Protein AF-A0A662PNX5-F1 (afdb_monomer_lite)

Sequence (130 aa):
MSNETVAYKIFKKLGATHVLIFVTHVSYGQEARLLGYGDEGKWIWMLRIAEQEGHEINEEEYLTERGAPTNKFWSETTLGQLIPYKPTQIATGRTVYAYQLAQLKHFKLVYESDRPYSSFAYVYIYEIVD

Foldseek 3Di:
DAAPVVVLVVCVVVVHFKDKWKFFWDDDPQWTDGPLPTCLVCVLVVQVVCVVVPDPDDSCQQAPPVRHGDVCQLPGDPNNLQPQWCFDQDPVRDTITGGHHRPHPQWAWDDKDDPPDPHRMIMTMTGGHD

Radius of gyration: 14.93 Å; chains: 1; bounding box: 42×34×34 Å

Secondary structure (DSSP, 8-state):
---HHHHHHHHHHTT--EEEEEEEEEEETTEEEE-SSSHHHHHHHHHHHHHHTT----GGGTB-TTSPBPHHHHHHSHHHHHSSEEEEE-TTS-EEEEE-----SSEEEEEE--SS---SEEEEEEEE--

Structure (mmCIF, N/CA/C/O backbone):
data_AF-A0A662PNX5-F1
#
_entry.id   AF-A0A662PNX5-F1
#
loop_
_atom_site.group_PDB
_atom_site.id
_atom_site.type_symbol
_atom_site.label_atom_id
_atom_site.label_alt_id
_atom_site.label_comp_id
_atom_site.label_asym_id
_atom_site.label_entity_id
_atom_site.label_seq_id
_atom_site.pdbx_PDB_ins_code
_atom_site.Cartn_x
_atom_site.Cartn_y
_atom_site.Cartn_z
_atom_site.occupancy
_atom_site.B_iso_or_equiv
_atom_site.auth_seq_id
_atom_site.auth_comp_id
_atom_site.auth_asym_id
_atom_site.auth_atom_id
_atom_site.pdbx_PDB_model_num
ATOM 1 N N . MET A 1 1 ? -3.823 7.828 6.242 1.00 89.94 1 MET A N 1
ATOM 2 C CA . MET A 1 1 ? -2.378 7.510 6.335 1.00 89.94 1 MET A CA 1
ATOM 3 C C . MET A 1 1 ? -1.968 7.054 7.743 1.00 89.94 1 MET A C 1
ATOM 5 O O . MET A 1 1 ? -0.865 7.327 8.182 1.00 89.94 1 MET A O 1
ATOM 9 N N . SER A 1 2 ? -2.825 6.330 8.470 1.00 94.31 2 SER A N 1
ATOM 10 C CA . SER A 1 2 ? -2.544 5.892 9.845 1.00 94.31 2 SER A CA 1
ATOM 11 C C . SER A 1 2 ? -1.932 4.489 9.904 1.00 94.31 2 SER A C 1
ATOM 13 O O . SER A 1 2 ? -1.999 3.734 8.926 1.00 94.31 2 SER A O 1
ATOM 15 N N . ASN A 1 3 ? -1.417 4.109 11.075 1.00 97.00 3 ASN A N 1
ATOM 16 C CA . ASN A 1 3 ? -1.004 2.734 11.362 1.00 97.00 3 ASN A CA 1
ATOM 17 C C . ASN A 1 3 ? -2.180 1.747 11.415 1.00 97.00 3 ASN A C 1
ATOM 19 O O . ASN A 1 3 ? -3.351 2.148 11.410 1.00 97.00 3 ASN A O 1
ATOM 23 N N . GLU A 1 4 ? -1.832 0.459 11.466 1.00 97.88 4 GLU A N 1
ATOM 24 C CA . GLU A 1 4 ? -2.767 -0.666 11.424 1.00 97.88 4 GLU A CA 1
ATOM 25 C C . GLU A 1 4 ? -3.857 -0.563 12.495 1.00 97.88 4 GLU A C 1
ATOM 27 O O . GLU A 1 4 ? -5.042 -0.625 12.180 1.00 97.88 4 GLU A O 1
ATOM 32 N N . THR A 1 5 ? -3.470 -0.345 13.755 1.00 97.94 5 THR A N 1
ATOM 33 C CA . THR A 1 5 ? -4.394 -0.295 14.896 1.00 97.94 5 THR A CA 1
ATOM 34 C C . THR A 1 5 ? -5.468 0.775 14.720 1.00 97.94 5 THR A C 1
ATOM 36 O O . THR A 1 5 ? -6.634 0.557 15.055 1.00 97.94 5 THR A O 1
ATOM 39 N N . VAL A 1 6 ? -5.088 1.951 14.216 1.00 97.31 6 VAL A N 1
ATOM 40 C CA . VAL A 1 6 ? -6.029 3.051 13.977 1.00 97.31 6 VAL A CA 1
ATOM 41 C C . VAL A 1 6 ? -6.918 2.744 12.773 1.00 97.31 6 VAL A C 1
ATOM 43 O O . VAL A 1 6 ? -8.135 2.898 12.871 1.00 97.31 6 VAL A O 1
ATOM 46 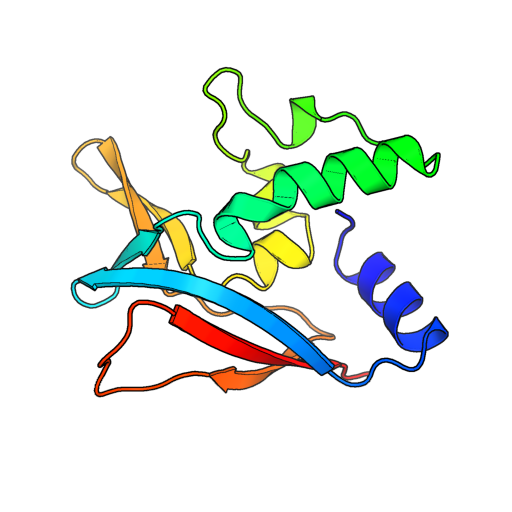N N . ALA A 1 7 ? -6.339 2.263 11.667 1.00 97.62 7 ALA A N 1
ATOM 47 C CA . ALA A 1 7 ? -7.098 1.930 10.462 1.00 97.62 7 ALA A CA 1
ATOM 48 C C . ALA A 1 7 ? -8.129 0.824 10.725 1.00 97.62 7 ALA A C 1
ATOM 50 O O . ALA A 1 7 ? -9.295 0.979 10.370 1.00 97.62 7 ALA A O 1
ATOM 51 N N . TYR A 1 8 ? -7.731 -0.236 11.431 1.00 98.31 8 TYR A N 1
ATOM 52 C CA . TYR A 1 8 ? -8.605 -1.327 11.852 1.00 98.31 8 TYR A CA 1
ATOM 53 C C . TYR A 1 8 ? -9.830 -0.815 12.626 1.00 98.31 8 TYR A C 1
ATOM 55 O O . TYR A 1 8 ? -10.967 -1.110 12.258 1.00 98.31 8 TYR A O 1
ATOM 63 N N . LYS A 1 9 ? -9.625 0.029 13.648 1.00 98.25 9 LYS A N 1
ATOM 64 C CA . LYS A 1 9 ? -10.729 0.608 14.437 1.00 98.25 9 LYS A CA 1
ATOM 65 C C . LYS A 1 9 ? -11.684 1.441 13.583 1.00 98.25 9 LYS A C 1
ATOM 67 O O . LYS A 1 9 ? -12.898 1.346 13.761 1.00 98.25 9 LYS A O 1
ATOM 72 N N . ILE A 1 10 ? -11.148 2.251 12.669 1.00 97.25 10 ILE A N 1
ATOM 73 C CA . ILE A 1 10 ? -11.954 3.071 11.755 1.00 97.25 10 ILE A CA 1
ATOM 74 C C . ILE A 1 10 ? -12.779 2.169 10.833 1.00 97.25 10 ILE A C 1
ATOM 76 O O . ILE A 1 10 ? -13.992 2.339 10.741 1.00 97.25 10 ILE A O 1
ATOM 80 N N . PHE A 1 11 ? -12.157 1.173 10.205 1.00 97.81 11 PHE A N 1
ATOM 81 C CA . PHE A 1 11 ? -12.843 0.267 9.288 1.00 97.81 11 PHE A CA 1
ATOM 82 C C . PHE A 1 11 ? -13.925 -0.568 9.975 1.00 97.81 11 PHE A C 1
ATOM 84 O O . PHE A 1 11 ? -15.034 -0.659 9.450 1.00 97.81 11 PHE A O 1
ATOM 91 N N . LYS A 1 12 ? -13.670 -1.084 11.185 1.00 97.56 12 LYS A N 1
ATOM 92 C CA . LYS A 1 12 ? -14.692 -1.781 11.983 1.00 97.56 12 LYS A CA 1
ATOM 93 C C . LYS A 1 12 ? -15.863 -0.866 12.330 1.00 97.56 12 LYS A C 1
ATOM 95 O O . LYS A 1 12 ? -17.010 -1.282 12.203 1.00 97.56 12 LYS A O 1
ATOM 100 N N . LYS A 1 13 ? -15.596 0.388 12.715 1.00 98.06 13 LYS A N 1
ATOM 101 C CA . LYS A 1 13 ? -16.649 1.380 12.997 1.00 98.06 13 LYS A CA 1
ATOM 102 C C . LYS A 1 13 ? -17.517 1.668 11.766 1.00 98.06 13 LYS A C 1
ATOM 104 O O . LYS A 1 13 ? -18.709 1.908 11.916 1.00 98.06 13 LYS A O 1
ATOM 109 N N . LEU A 1 14 ? -16.927 1.636 10.572 1.00 98.00 14 LEU A N 1
ATOM 110 C CA . LEU A 1 14 ? -17.624 1.833 9.297 1.00 98.00 14 LEU A CA 1
ATOM 111 C C . LEU A 1 14 ? -18.309 0.560 8.765 1.00 98.00 14 LEU A C 1
ATOM 113 O O . LEU A 1 14 ? -18.980 0.626 7.739 1.00 98.00 14 LEU A O 1
ATOM 117 N N . GLY A 1 15 ? -18.152 -0.590 9.430 1.00 98.12 15 GLY A N 1
ATOM 118 C CA . GLY A 1 15 ? -18.711 -1.865 8.974 1.00 98.12 15 GLY A CA 1
ATOM 119 C C . GLY A 1 15 ? -18.021 -2.445 7.734 1.00 98.12 15 GLY A C 1
ATOM 120 O O . GLY A 1 15 ? -18.610 -3.271 7.039 1.00 98.12 15 GLY A O 1
ATOM 121 N N . ALA A 1 16 ? -16.789 -2.022 7.435 1.00 98.25 16 ALA A N 1
ATOM 122 C CA . ALA A 1 16 ? -16.021 -2.584 6.330 1.00 98.25 16 ALA A CA 1
ATOM 123 C C . ALA A 1 16 ? -15.590 -4.025 6.647 1.00 98.25 16 ALA A C 1
ATOM 125 O O . ALA A 1 16 ? -15.187 -4.331 7.770 1.00 98.25 16 ALA A O 1
ATOM 126 N N . THR A 1 17 ? -15.658 -4.901 5.644 1.00 98.44 17 THR A N 1
ATOM 127 C CA . THR A 1 17 ? -15.253 -6.315 5.756 1.00 98.44 17 THR A CA 1
ATOM 128 C C . THR A 1 17 ? -13.983 -6.621 4.975 1.00 98.44 17 THR A C 1
ATOM 130 O O . THR A 1 17 ? -13.231 -7.513 5.351 1.00 98.44 17 THR A O 1
ATOM 133 N N . HIS A 1 18 ? -13.734 -5.874 3.899 1.00 98.69 18 HIS A N 1
ATOM 134 C CA . HIS A 1 18 ? -12.593 -6.066 3.019 1.00 98.69 18 HIS A CA 1
ATOM 135 C C . HIS A 1 18 ? -11.980 -4.724 2.620 1.00 98.69 18 HIS A C 1
ATOM 137 O O . HIS A 1 18 ? -12.674 -3.709 2.531 1.00 98.69 18 HIS A O 1
ATOM 143 N N . VAL A 1 19 ? -10.684 -4.749 2.327 1.00 98.38 19 VAL A N 1
ATOM 144 C CA . VAL A 1 19 ? -9.928 -3.654 1.718 1.00 98.38 19 VAL A CA 1
ATOM 145 C C . VAL A 1 19 ? -9.365 -4.147 0.394 1.00 98.38 19 VAL A C 1
ATOM 147 O O . VAL A 1 19 ? -8.704 -5.181 0.348 1.00 98.38 19 VAL A O 1
ATOM 150 N N . LEU A 1 20 ? -9.612 -3.402 -0.678 1.00 98.38 20 LEU A N 1
ATOM 151 C CA . LEU A 1 20 ? -9.026 -3.651 -1.990 1.00 98.38 20 LEU A CA 1
ATOM 152 C C . LEU A 1 20 ? -7.870 -2.675 -2.204 1.00 98.38 20 LEU A C 1
ATOM 154 O O . LEU A 1 20 ? -8.046 -1.472 -2.036 1.00 98.38 20 LEU A O 1
ATOM 158 N N . ILE A 1 21 ? -6.714 -3.207 -2.588 1.00 98.12 21 ILE A N 1
ATOM 159 C CA . ILE A 1 21 ? -5.545 -2.447 -3.021 1.00 98.12 21 ILE A CA 1
ATOM 160 C C . ILE A 1 21 ? -5.365 -2.660 -4.513 1.00 98.12 21 ILE A C 1
ATOM 162 O O . ILE A 1 21 ? -5.192 -3.788 -4.980 1.00 98.12 21 ILE A O 1
ATOM 166 N N . PHE A 1 22 ? -5.408 -1.567 -5.258 1.00 97.44 22 PHE A N 1
ATOM 167 C CA . PHE A 1 22 ? -5.210 -1.555 -6.692 1.00 97.44 22 PHE A CA 1
ATOM 168 C C . PHE A 1 22 ? -3.782 -1.119 -7.003 1.00 97.44 22 PHE A C 1
ATOM 170 O O . PHE A 1 22 ? -3.401 -0.001 -6.674 1.00 97.44 22 PHE A O 1
ATOM 177 N N . VAL A 1 23 ? -2.991 -1.972 -7.653 1.00 95.75 23 VAL A N 1
ATOM 178 C CA . VAL A 1 23 ? -1.591 -1.672 -7.979 1.00 95.75 23 VAL A CA 1
ATOM 179 C C . VAL A 1 23 ? -1.348 -1.800 -9.467 1.00 95.75 23 VAL A C 1
ATOM 181 O O . VAL A 1 23 ? -1.820 -2.748 -10.099 1.00 95.75 23 VAL A O 1
ATOM 184 N N . THR A 1 24 ? -0.562 -0.878 -10.025 1.00 95.19 24 THR A N 1
ATOM 185 C CA . THR A 1 24 ? -0.080 -1.013 -11.401 1.00 95.19 24 THR A CA 1
ATOM 186 C C . THR A 1 24 ? 1.414 -1.271 -11.488 1.00 95.19 24 THR A C 1
ATOM 188 O O . THR A 1 24 ? 2.221 -0.524 -10.931 1.00 95.19 24 THR A O 1
ATOM 191 N N . HIS A 1 25 ? 1.808 -2.338 -12.189 1.00 92.44 25 HIS A N 1
ATOM 192 C CA . HIS A 1 25 ? 3.215 -2.714 -12.299 1.00 92.44 25 HIS A CA 1
ATOM 193 C C . HIS A 1 25 ? 3.559 -3.537 -13.545 1.00 92.44 25 HIS A C 1
ATOM 195 O O . HIS A 1 25 ? 2.712 -4.171 -14.170 1.00 92.44 25 HIS A O 1
ATOM 201 N N . VAL A 1 26 ? 4.855 -3.575 -13.861 1.00 90.44 26 VAL A N 1
ATOM 202 C CA . VAL A 1 26 ? 5.467 -4.585 -14.739 1.00 90.44 26 VAL A CA 1
ATOM 203 C C . VAL A 1 26 ? 6.367 -5.469 -13.884 1.00 90.44 26 VAL A C 1
ATOM 205 O O . VAL A 1 26 ? 7.259 -4.949 -13.211 1.00 90.44 26 VAL A O 1
ATOM 208 N N . SER A 1 27 ? 6.128 -6.782 -13.896 1.00 83.56 27 SER A N 1
ATOM 209 C CA . SER A 1 27 ? 6.898 -7.755 -13.109 1.00 83.56 27 SER A CA 1
ATOM 210 C C . SER A 1 27 ? 8.103 -8.304 -13.873 1.00 83.56 27 SER A C 1
ATOM 212 O O . SER A 1 27 ? 8.002 -8.661 -15.045 1.00 83.56 27 SER A O 1
ATOM 214 N N . TYR A 1 28 ? 9.214 -8.460 -13.161 1.00 82.50 28 TYR A N 1
ATOM 215 C CA . TYR A 1 28 ? 10.457 -9.088 -13.596 1.00 82.50 28 TYR A CA 1
ATOM 216 C C . TYR A 1 28 ? 10.853 -10.133 -12.540 1.00 82.50 28 TYR A C 1
ATOM 218 O O . TYR A 1 28 ? 11.582 -9.851 -11.593 1.00 82.50 28 TYR A O 1
ATOM 226 N N . GLY A 1 29 ? 10.315 -11.352 -12.649 1.00 79.50 29 GLY A N 1
ATOM 227 C CA . GLY A 1 29 ? 10.526 -12.381 -11.623 1.00 79.50 29 GLY A CA 1
ATOM 228 C C . GLY A 1 29 ? 9.828 -12.026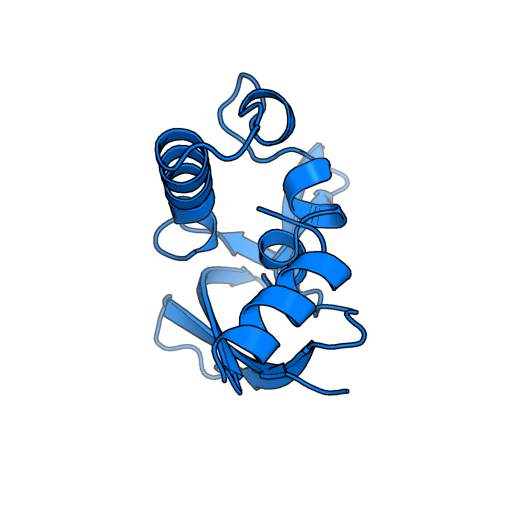 -10.304 1.00 79.50 29 GLY A C 1
ATOM 229 O O . GLY A 1 29 ? 8.598 -11.972 -10.279 1.00 79.50 29 GLY A O 1
ATOM 230 N N . GLN A 1 30 ? 10.605 -11.827 -9.233 1.00 78.56 30 GLN A N 1
ATOM 231 C CA . GLN A 1 30 ? 10.123 -11.366 -7.915 1.00 78.56 30 GLN A CA 1
ATOM 232 C C . GLN A 1 30 ? 10.178 -9.839 -7.747 1.00 78.56 30 GLN A C 1
ATOM 234 O O . GLN A 1 30 ? 9.694 -9.308 -6.749 1.00 78.56 30 GLN A O 1
ATOM 239 N N . GLU A 1 31 ? 10.757 -9.126 -8.710 1.00 87.06 31 GLU A N 1
ATOM 240 C CA . GLU A 1 31 ? 10.820 -7.670 -8.714 1.00 87.06 31 GLU A CA 1
ATOM 241 C C . GLU A 1 31 ? 9.721 -7.085 -9.598 1.00 87.06 31 GLU A C 1
ATOM 243 O O . GLU A 1 31 ? 9.177 -7.740 -10.491 1.00 87.06 31 GLU A O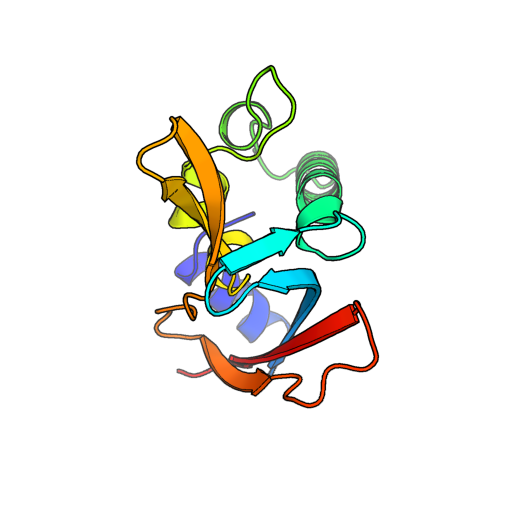 1
ATOM 248 N N . ALA A 1 32 ? 9.412 -5.816 -9.381 1.00 89.25 32 ALA A N 1
ATOM 249 C CA . ALA A 1 32 ? 8.486 -5.064 -10.193 1.00 89.25 32 ALA A CA 1
ATOM 250 C C . ALA A 1 32 ? 8.921 -3.606 -10.333 1.00 89.25 32 ALA A C 1
ATOM 252 O O . ALA A 1 32 ? 9.587 -3.015 -9.477 1.00 89.25 32 ALA A O 1
ATOM 253 N N . ARG A 1 33 ? 8.490 -3.007 -11.441 1.00 90.44 33 ARG A N 1
ATOM 254 C CA . ARG A 1 33 ? 8.448 -1.557 -11.607 1.00 90.44 33 ARG A CA 1
ATOM 255 C C . ARG A 1 33 ? 7.005 -1.107 -11.428 1.00 90.44 33 ARG A C 1
ATOM 257 O O . ARG A 1 33 ? 6.168 -1.449 -12.260 1.00 90.44 33 ARG A O 1
ATOM 264 N N . LEU A 1 34 ? 6.748 -0.323 -10.385 1.00 92.25 34 LEU A N 1
ATOM 265 C CA . LEU A 1 34 ? 5.471 0.359 -10.187 1.00 92.25 34 LEU A CA 1
ATOM 266 C C . LEU A 1 34 ? 5.269 1.434 -11.263 1.00 92.25 34 LEU A C 1
ATOM 268 O O . LEU A 1 34 ? 6.228 2.107 -11.654 1.00 92.25 34 LEU A O 1
ATOM 272 N N . LEU A 1 35 ? 4.040 1.569 -11.761 1.00 93.88 35 LEU A N 1
ATOM 273 C CA . LEU A 1 35 ? 3.703 2.494 -12.851 1.00 93.88 35 LEU A CA 1
ATOM 274 C C . LEU A 1 35 ? 3.007 3.770 -12.361 1.00 93.88 35 LEU A C 1
ATOM 276 O O . LEU A 1 35 ? 3.002 4.757 -13.090 1.00 93.88 35 LEU A O 1
ATOM 280 N N . GLY A 1 36 ? 2.484 3.780 -11.131 1.00 93.38 36 GLY A N 1
ATOM 281 C CA . GLY A 1 36 ? 1.938 4.979 -10.488 1.00 93.38 36 GLY A CA 1
ATOM 282 C C . GLY A 1 36 ? 0.490 5.300 -10.863 1.00 93.38 36 GLY A C 1
ATOM 283 O O . GLY A 1 36 ? 0.005 6.377 -10.527 1.00 93.38 36 GLY A O 1
ATOM 284 N N . TYR A 1 37 ? -0.215 4.391 -11.541 1.00 95.31 37 TYR A N 1
ATOM 285 C CA . TYR A 1 37 ? -1.627 4.567 -11.896 1.00 95.31 37 TYR A CA 1
ATOM 286 C C . TYR A 1 37 ? -2.592 3.944 -10.874 1.00 95.31 37 TYR A C 1
ATOM 288 O O . TYR A 1 37 ? -3.801 4.196 -10.938 1.00 95.31 37 TYR A O 1
ATOM 296 N N . GLY A 1 38 ? -2.090 3.141 -9.933 1.00 96.38 38 GLY A N 1
ATOM 297 C CA . GLY A 1 38 ? -2.868 2.579 -8.834 1.00 96.38 38 GLY A CA 1
ATOM 298 C C . GLY A 1 38 ? -2.747 3.371 -7.533 1.00 96.38 38 GLY A C 1
ATOM 299 O O . GLY A 1 38 ? -2.387 4.552 -7.520 1.00 96.38 38 GLY A O 1
ATOM 300 N N . ASP A 1 39 ? -3.079 2.725 -6.424 1.00 97.38 39 ASP A N 1
ATOM 301 C CA . ASP A 1 39 ? -2.976 3.286 -5.076 1.00 97.38 39 ASP A CA 1
ATOM 302 C C . ASP A 1 39 ? -1.524 3.633 -4.721 1.00 97.38 39 ASP A C 1
ATOM 304 O O . ASP A 1 39 ? -1.278 4.585 -3.978 1.00 97.38 39 ASP A O 1
ATOM 308 N N . GLU A 1 40 ? -0.551 2.961 -5.346 1.00 94.44 40 GLU A N 1
ATOM 309 C CA . GLU A 1 40 ? 0.874 3.264 -5.223 1.00 94.44 40 GLU A CA 1
ATOM 310 C C . GLU A 1 40 ? 1.275 4.645 -5.761 1.00 94.44 40 GLU A C 1
ATOM 312 O O . GLU A 1 40 ? 2.326 5.159 -5.382 1.00 94.44 40 GLU A O 1
ATOM 317 N N . GLY A 1 41 ? 0.454 5.260 -6.620 1.00 94.56 41 GLY A N 1
ATOM 318 C CA . GLY A 1 41 ? 0.649 6.635 -7.097 1.00 94.56 41 GLY A CA 1
ATOM 319 C C . GLY A 1 41 ? -0.365 7.639 -6.545 1.00 94.56 41 GLY A C 1
ATOM 320 O O . GLY A 1 41 ? -0.092 8.837 -6.507 1.00 94.56 41 GLY A O 1
ATOM 321 N N . LYS A 1 42 ? -1.534 7.171 -6.090 1.00 95.81 42 LYS A N 1
ATOM 322 C CA . LYS A 1 42 ? -2.620 8.040 -5.603 1.00 95.81 42 LYS A CA 1
ATOM 323 C C . LYS A 1 42 ? -2.562 8.339 -4.106 1.00 95.81 42 LYS A C 1
ATOM 325 O O . LYS A 1 42 ? -3.260 9.247 -3.660 1.00 95.81 42 LYS A O 1
ATOM 330 N N . TRP A 1 43 ? -1.742 7.624 -3.333 1.00 95.44 43 TRP A N 1
ATOM 331 C CA . TRP A 1 43 ? -1.663 7.781 -1.875 1.00 95.44 43 TRP A CA 1
ATOM 332 C C . TRP A 1 43 ? -1.408 9.226 -1.416 1.00 95.44 43 TRP A C 1
ATOM 334 O O . TRP A 1 43 ? -1.949 9.633 -0.391 1.00 95.44 43 TRP A O 1
ATOM 344 N N . ILE A 1 44 ? -0.643 10.019 -2.177 1.00 95.62 44 ILE A N 1
ATOM 345 C CA . ILE A 1 44 ? -0.349 11.418 -1.829 1.00 95.62 44 ILE A CA 1
ATOM 346 C C . ILE A 1 44 ? -1.613 12.283 -1.843 1.00 95.62 44 ILE A C 1
ATOM 348 O O . ILE A 1 44 ? -1.801 13.149 -0.996 1.00 95.62 44 ILE A O 1
ATOM 352 N N . TRP A 1 45 ? -2.543 12.001 -2.754 1.00 96.06 45 TRP A N 1
ATOM 353 C CA . TRP A 1 45 ? -3.833 12.682 -2.787 1.00 96.06 45 TRP A CA 1
ATOM 354 C C . TRP A 1 45 ? -4.720 12.249 -1.623 1.00 96.06 45 TRP A C 1
ATOM 356 O O . TRP A 1 45 ? -5.383 13.088 -1.025 1.00 96.06 45 TRP A O 1
ATOM 366 N N . MET A 1 46 ? -4.685 10.967 -1.243 1.00 97.06 46 MET A N 1
ATOM 367 C CA . MET A 1 46 ? -5.385 10.484 -0.045 1.00 97.06 46 MET A CA 1
ATOM 368 C C . MET A 1 46 ? -4.856 11.159 1.228 1.00 97.06 46 MET A C 1
ATOM 370 O O . MET A 1 46 ? -5.625 11.433 2.146 1.00 97.06 46 MET A O 1
ATOM 374 N N . LEU A 1 47 ? -3.547 11.424 1.279 1.00 95.44 47 LEU A N 1
ATOM 375 C CA . LEU A 1 47 ? -2.899 12.158 2.361 1.00 95.44 47 LEU A CA 1
ATOM 376 C C . LEU A 1 47 ? -3.406 13.605 2.429 1.00 95.44 47 LEU A C 1
ATOM 378 O O . LEU A 1 47 ? -3.900 14.016 3.475 1.00 95.44 47 LEU A O 1
ATOM 382 N N . ARG A 1 48 ? -3.359 14.334 1.309 1.00 95.69 48 ARG A N 1
ATOM 383 C CA . ARG A 1 48 ? -3.805 15.736 1.217 1.00 95.69 48 ARG A CA 1
ATOM 384 C C . ARG A 1 48 ? -5.287 15.920 1.526 1.00 95.69 48 ARG A C 1
ATOM 386 O O . ARG A 1 48 ? -5.657 16.881 2.185 1.00 95.69 48 ARG A O 1
ATOM 393 N N . ILE A 1 49 ? -6.140 14.991 1.092 1.00 96.75 49 ILE A N 1
ATOM 394 C CA . ILE A 1 49 ? -7.569 15.019 1.438 1.00 96.75 49 ILE A CA 1
ATOM 395 C C . ILE A 1 49 ? -7.748 14.859 2.950 1.00 96.75 49 ILE A C 1
ATOM 397 O O . ILE A 1 49 ? -8.513 15.597 3.555 1.00 96.75 49 ILE A O 1
ATOM 401 N N . ALA A 1 50 ? -7.025 13.931 3.584 1.00 94.94 50 ALA A N 1
ATOM 402 C CA . ALA A 1 50 ? -7.120 13.760 5.030 1.00 94.94 50 ALA A CA 1
ATOM 403 C C . ALA A 1 50 ? -6.670 15.022 5.793 1.00 94.94 50 ALA A C 1
ATOM 405 O O . ALA A 1 50 ? -7.313 15.397 6.769 1.00 94.94 50 ALA A O 1
ATOM 406 N N . GLU A 1 51 ? -5.621 15.703 5.330 1.00 94.94 51 GLU A N 1
ATOM 407 C CA . GLU A 1 51 ? -5.204 16.997 5.886 1.00 94.94 51 GLU A CA 1
ATOM 408 C C . GLU A 1 51 ? -6.304 18.066 5.738 1.00 94.94 51 GLU A C 1
ATOM 410 O O . GLU A 1 51 ? -6.649 18.740 6.707 1.00 94.94 51 GLU A O 1
ATOM 415 N N . GLN A 1 52 ? -6.920 18.173 4.555 1.00 95.12 52 GLN A N 1
ATOM 416 C CA . GLN A 1 52 ? -8.025 19.107 4.290 1.00 95.12 52 GLN A CA 1
ATOM 417 C C . GLN A 1 52 ? -9.255 18.860 5.174 1.00 95.12 52 GLN A C 1
ATOM 419 O O . GLN A 1 52 ? -9.931 19.811 5.562 1.00 95.12 52 GLN A O 1
ATOM 424 N N . GLU A 1 53 ? -9.517 17.604 5.535 1.00 94.94 53 GLU A N 1
ATOM 425 C CA . GLU A 1 53 ? -10.594 17.208 6.453 1.00 94.94 53 GLU A CA 1
ATOM 426 C C . GLU A 1 53 ? -10.237 17.429 7.940 1.00 94.94 53 GLU A C 1
ATOM 428 O O . GLU A 1 53 ? -10.982 17.031 8.837 1.00 94.94 53 GLU A O 1
ATOM 433 N N . GLY A 1 54 ? -9.106 18.083 8.226 1.00 93.56 54 GLY A N 1
ATOM 434 C CA . GLY A 1 54 ? -8.708 18.489 9.574 1.00 93.56 54 GLY A CA 1
ATOM 435 C C . GLY A 1 54 ? -7.920 17.435 10.348 1.00 93.56 54 GLY A C 1
ATOM 436 O O . GLY A 1 54 ? -7.789 17.548 11.568 1.00 93.56 54 GLY A O 1
ATOM 437 N N . HIS A 1 55 ? -7.388 16.406 9.682 1.00 92.69 55 HIS A N 1
ATOM 438 C CA . HIS A 1 55 ? -6.433 15.504 10.316 1.00 92.69 55 HIS A CA 1
ATOM 439 C C . HIS A 1 55 ? -5.042 16.143 10.354 1.00 92.69 55 HIS A C 1
ATOM 441 O O . HIS A 1 55 ? -4.503 16.529 9.322 1.00 92.69 55 HIS A O 1
ATOM 447 N N . GLU A 1 56 ? -4.430 16.196 11.538 1.00 91.88 56 GLU A N 1
ATOM 448 C CA . GLU A 1 56 ? -3.052 16.666 11.710 1.00 91.88 56 GLU A CA 1
ATOM 449 C C . GLU A 1 56 ? -2.073 15.710 11.011 1.00 91.88 56 GLU A C 1
ATOM 451 O O . GLU A 1 56 ? -1.732 14.640 11.523 1.00 91.88 56 GLU A O 1
ATOM 456 N N . ILE A 1 57 ? -1.655 16.075 9.800 1.00 91.75 57 ILE A N 1
ATOM 457 C CA . ILE A 1 57 ? -0.746 15.300 8.960 1.00 91.75 57 ILE A CA 1
ATOM 458 C C . ILE A 1 57 ? 0.306 16.253 8.406 1.00 91.75 57 ILE A C 1
ATOM 460 O O . ILE A 1 57 ? -0.029 17.252 7.788 1.00 91.75 57 ILE A O 1
ATOM 464 N N . ASN A 1 58 ? 1.580 15.913 8.586 1.00 92.44 58 ASN A N 1
ATOM 465 C CA . ASN A 1 58 ? 2.682 16.610 7.936 1.00 92.44 58 ASN A CA 1
ATOM 466 C C . ASN A 1 58 ? 3.119 15.827 6.684 1.00 92.44 58 ASN A C 1
ATOM 468 O O . ASN A 1 58 ? 3.664 14.728 6.806 1.00 92.44 58 ASN A O 1
ATOM 472 N N . GLU A 1 59 ? 2.873 16.374 5.487 1.00 93.31 59 GLU A N 1
ATOM 473 C CA . GLU A 1 59 ? 3.204 15.734 4.201 1.00 93.31 59 GLU A CA 1
ATOM 474 C C . GLU A 1 59 ? 4.697 15.376 4.081 1.00 93.31 59 GLU A C 1
ATOM 476 O O . GLU A 1 59 ? 5.028 14.305 3.562 1.00 93.31 59 GLU A O 1
ATOM 481 N N . GLU A 1 60 ? 5.592 16.203 4.629 1.00 93.94 60 GLU A N 1
ATOM 482 C CA . GLU A 1 60 ? 7.051 16.012 4.562 1.00 93.94 60 GLU A CA 1
ATOM 483 C C . GLU A 1 60 ? 7.521 14.734 5.275 1.00 93.94 60 GLU A C 1
ATOM 485 O O . GLU A 1 60 ? 8.573 14.177 4.960 1.00 93.94 60 GLU A O 1
ATOM 490 N N . GLU A 1 61 ? 6.727 14.203 6.208 1.00 94.94 61 GLU A N 1
ATOM 491 C CA . GLU A 1 61 ? 7.045 12.934 6.864 1.00 94.94 61 GLU A CA 1
ATOM 492 C C . GLU A 1 61 ? 6.844 11.727 5.936 1.00 94.94 61 GLU A C 1
ATOM 494 O O . GLU A 1 61 ? 7.445 10.670 6.151 1.00 94.94 61 GLU A O 1
ATOM 499 N N . TYR A 1 62 ? 6.004 11.865 4.908 1.00 96.00 62 TYR A N 1
ATOM 500 C CA . TYR A 1 62 ? 5.619 10.795 3.984 1.00 96.00 62 TYR A CA 1
ATOM 501 C C . TYR A 1 62 ? 6.215 10.975 2.590 1.00 96.00 62 TYR A C 1
ATOM 503 O O . TYR A 1 62 ? 6.345 9.989 1.863 1.00 96.00 62 TYR A O 1
ATOM 511 N N . LEU A 1 63 ? 6.598 12.198 2.220 1.00 94.50 63 LEU A N 1
ATOM 512 C CA . LEU A 1 63 ? 7.110 12.555 0.904 1.00 94.50 63 LEU A CA 1
ATOM 513 C C . LEU A 1 63 ? 8.521 13.145 1.015 1.00 94.50 63 LEU A C 1
ATOM 515 O O . LEU A 1 63 ? 8.748 14.147 1.679 1.00 94.50 63 LEU A O 1
ATOM 519 N N . THR A 1 64 ? 9.483 12.534 0.328 1.00 92.69 64 THR A N 1
ATOM 520 C CA . THR A 1 64 ? 10.832 13.104 0.183 1.00 92.69 64 THR A CA 1
ATOM 521 C C . THR A 1 64 ? 10.807 14.339 -0.722 1.00 92.69 64 THR A C 1
ATOM 523 O O . THR A 1 64 ? 9.946 14.452 -1.592 1.00 92.69 64 THR A O 1
ATOM 526 N N . GLU A 1 65 ? 11.827 15.197 -0.638 1.00 90.38 65 GLU A N 1
ATOM 527 C CA . GLU A 1 65 ? 12.004 16.356 -1.538 1.00 90.38 65 GLU A CA 1
ATOM 528 C C . GLU A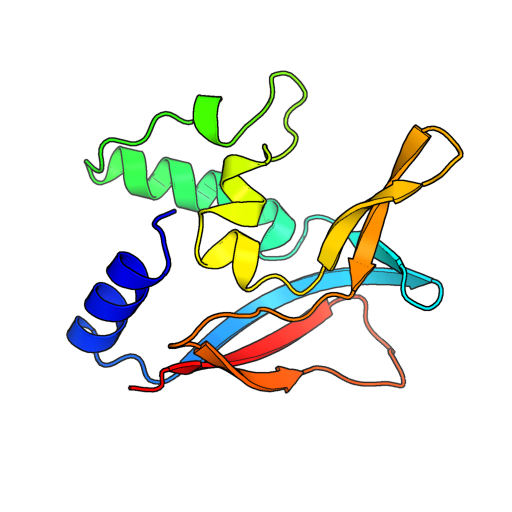 1 65 ? 11.970 15.992 -3.037 1.00 90.38 65 GLU A C 1
ATOM 530 O O . GLU A 1 65 ? 11.634 16.811 -3.887 1.00 90.38 65 GLU A O 1
ATOM 535 N N . ARG A 1 66 ? 12.308 14.741 -3.380 1.00 87.19 66 ARG A N 1
ATOM 536 C CA . ARG A 1 66 ? 12.284 14.215 -4.755 1.00 87.19 66 ARG A CA 1
ATOM 537 C C . ARG A 1 66 ? 10.921 13.651 -5.174 1.00 87.19 66 ARG A C 1
ATOM 539 O O . ARG A 1 66 ? 10.824 13.040 -6.235 1.00 87.19 66 ARG A O 1
ATOM 546 N N . GLY A 1 67 ? 9.891 13.798 -4.343 1.00 86.31 67 GLY A N 1
ATOM 547 C CA . GLY A 1 67 ? 8.540 13.300 -4.602 1.00 86.31 67 GLY A CA 1
ATOM 548 C C . GLY A 1 67 ? 8.373 11.786 -4.430 1.00 86.31 67 GLY A C 1
ATOM 549 O O . GLY A 1 67 ? 7.382 11.226 -4.891 1.00 86.31 67 GLY A O 1
ATOM 550 N N . ALA A 1 68 ? 9.331 11.102 -3.795 1.00 89.69 68 ALA A N 1
ATOM 551 C CA . ALA A 1 68 ? 9.237 9.668 -3.509 1.00 89.69 68 ALA A CA 1
ATOM 552 C C . ALA A 1 68 ? 8.686 9.415 -2.093 1.00 89.69 68 ALA A C 1
ATOM 554 O O . ALA A 1 68 ? 9.007 10.199 -1.195 1.00 89.69 68 ALA A O 1
ATOM 555 N N . PRO A 1 69 ? 7.930 8.325 -1.854 1.00 94.19 69 PRO A N 1
ATOM 556 C CA . PRO A 1 69 ? 7.449 7.997 -0.517 1.00 94.19 69 PRO A CA 1
ATOM 557 C C . PRO A 1 69 ? 8.606 7.654 0.430 1.00 94.19 69 PRO A C 1
ATOM 559 O O . PRO A 1 69 ? 9.538 6.941 0.045 1.00 94.19 69 PRO A O 1
ATOM 562 N N . THR A 1 70 ? 8.539 8.131 1.671 1.00 95.31 70 THR A N 1
ATOM 563 C CA . THR A 1 70 ? 9.533 7.857 2.720 1.00 95.31 70 THR A CA 1
ATOM 564 C C . THR A 1 70 ? 9.367 6.453 3.309 1.00 95.31 70 THR A C 1
ATOM 566 O O . THR A 1 70 ? 8.374 5.760 3.072 1.00 95.31 70 THR A O 1
ATOM 569 N N . ASN A 1 71 ? 10.315 6.036 4.155 1.00 94.06 71 ASN A N 1
ATOM 570 C CA . ASN A 1 71 ? 10.168 4.800 4.929 1.00 94.06 71 ASN A CA 1
ATOM 571 C C . ASN A 1 71 ? 8.912 4.821 5.805 1.00 94.06 71 ASN A C 1
ATOM 573 O O . ASN A 1 71 ? 8.229 3.807 5.873 1.00 94.06 71 ASN A O 1
ATOM 577 N N . LYS A 1 72 ? 8.556 5.976 6.385 1.00 95.62 72 LYS A N 1
ATOM 578 C CA . LYS A 1 72 ? 7.347 6.126 7.203 1.00 95.62 72 LYS A CA 1
ATOM 579 C C . LYS A 1 72 ? 6.095 5.696 6.444 1.00 95.62 72 LYS A C 1
ATOM 581 O O . LYS A 1 72 ? 5.291 4.929 6.972 1.00 95.62 72 LYS A O 1
ATOM 586 N N . PHE A 1 73 ? 5.957 6.117 5.183 1.00 96.56 73 PHE A N 1
ATOM 587 C CA . PHE A 1 73 ? 4.857 5.660 4.336 1.00 96.56 73 PHE A CA 1
ATOM 588 C C . PHE A 1 73 ? 4.814 4.127 4.254 1.00 96.56 73 PHE A C 1
ATOM 590 O O . PHE A 1 73 ? 3.782 3.525 4.553 1.00 96.56 73 PHE A O 1
ATOM 597 N N . TRP A 1 74 ? 5.933 3.492 3.901 1.00 95.44 74 TRP A N 1
ATOM 598 C CA . TRP A 1 74 ? 5.995 2.049 3.653 1.00 95.44 74 TRP A CA 1
ATOM 599 C C . TRP A 1 74 ? 5.864 1.179 4.906 1.00 95.44 74 TRP A C 1
ATOM 601 O O . TRP A 1 74 ? 5.237 0.122 4.831 1.00 95.44 74 TRP A O 1
ATOM 611 N N . SER A 1 75 ? 6.457 1.587 6.032 1.00 94.62 75 SER A N 1
ATOM 612 C CA . SER A 1 75 ? 6.554 0.760 7.241 1.00 94.62 75 SER A CA 1
ATOM 613 C C . SER A 1 75 ? 5.513 1.081 8.305 1.00 94.62 75 SER A C 1
ATOM 615 O O . SER A 1 75 ? 5.178 0.205 9.093 1.00 94.62 75 SER A O 1
ATOM 617 N N . GLU A 1 76 ? 5.004 2.313 8.360 1.00 95.88 76 GLU A N 1
ATOM 618 C CA . GLU A 1 76 ? 4.117 2.736 9.451 1.00 95.88 76 GLU A CA 1
ATOM 619 C C . GLU A 1 76 ? 2.668 2.895 9.010 1.00 95.88 76 GLU A C 1
ATOM 621 O O . GLU A 1 76 ? 1.771 2.755 9.839 1.00 95.88 76 GLU A O 1
ATOM 626 N N . THR A 1 77 ? 2.401 3.143 7.725 1.00 97.38 77 THR A N 1
ATOM 627 C CA . THR A 1 77 ? 1.020 3.296 7.255 1.00 97.38 77 THR A CA 1
ATOM 628 C C . THR A 1 77 ? 0.403 1.961 6.869 1.00 97.38 77 THR A C 1
ATOM 630 O O . THR A 1 77 ? 1.054 1.088 6.299 1.00 97.38 77 THR A O 1
ATOM 633 N N . THR A 1 78 ? -0.896 1.820 7.125 1.00 97.88 78 THR A N 1
ATOM 634 C CA . THR A 1 78 ? -1.663 0.636 6.715 1.00 97.88 78 THR A CA 1
ATOM 635 C C . THR A 1 78 ? -1.640 0.473 5.195 1.00 97.88 78 THR A C 1
ATOM 637 O O . THR A 1 78 ? -1.381 -0.618 4.708 1.00 97.88 78 THR A O 1
ATOM 640 N N . LEU A 1 79 ? -1.829 1.559 4.431 1.00 97.88 79 LEU A N 1
ATOM 641 C CA . LEU A 1 79 ? -1.807 1.511 2.963 1.00 97.88 79 LEU A CA 1
ATOM 642 C C . LEU A 1 79 ? -0.445 1.056 2.428 1.00 97.88 79 LEU A C 1
ATOM 644 O O . LEU A 1 79 ? -0.377 0.124 1.631 1.00 97.88 79 LEU A O 1
ATOM 648 N N . GLY A 1 80 ? 0.637 1.686 2.892 1.00 97.25 80 GLY A N 1
ATOM 649 C CA . GLY A 1 80 ? 1.992 1.334 2.482 1.00 97.25 80 GLY A CA 1
ATOM 650 C C . GLY A 1 80 ? 2.335 -0.111 2.825 1.00 97.25 80 GLY A C 1
ATOM 651 O O . GLY A 1 80 ? 2.990 -0.778 2.028 1.00 97.25 80 GLY A O 1
ATOM 652 N N . GLN A 1 81 ? 1.836 -0.634 3.951 1.00 97.62 81 GLN A N 1
ATOM 653 C CA . GLN A 1 81 ? 2.000 -2.036 4.341 1.00 97.62 81 GLN A CA 1
ATOM 654 C C . GLN A 1 81 ? 1.140 -3.008 3.519 1.00 97.62 81 GLN A C 1
ATOM 656 O O . GLN A 1 81 ? 1.631 -4.093 3.207 1.00 97.62 81 GLN A O 1
ATOM 661 N N . LEU A 1 82 ? -0.066 -2.617 3.100 1.00 97.88 82 LEU A N 1
ATOM 662 C CA . LEU A 1 82 ? -0.952 -3.436 2.265 1.00 97.88 82 LEU A CA 1
ATOM 663 C C . LEU A 1 82 ? -0.535 -3.503 0.784 1.00 97.88 82 LEU A C 1
ATOM 665 O O . LEU A 1 82 ? -0.864 -4.473 0.115 1.00 97.88 82 LEU A O 1
ATOM 669 N N . ILE A 1 83 ? 0.218 -2.532 0.253 1.00 96.75 83 ILE A N 1
ATOM 670 C CA . ILE A 1 83 ? 0.789 -2.636 -1.104 1.00 96.75 83 ILE A CA 1
ATOM 671 C C . ILE A 1 83 ? 1.839 -3.766 -1.128 1.00 96.75 83 ILE A C 1
ATOM 673 O O . ILE A 1 83 ? 2.849 -3.649 -0.433 1.00 96.75 83 ILE A O 1
ATOM 677 N N . PRO A 1 84 ? 1.698 -4.831 -1.935 1.00 94.12 84 PRO A N 1
ATOM 678 C CA . PRO A 1 84 ? 2.541 -6.032 -1.855 1.00 94.12 84 PRO A CA 1
ATOM 679 C C . PRO A 1 84 ? 3.905 -5.892 -2.550 1.00 94.12 84 PRO A C 1
ATOM 681 O O . PRO A 1 84 ? 4.548 -6.886 -2.868 1.00 94.12 84 PRO A O 1
ATOM 684 N N . TYR A 1 85 ? 4.358 -4.665 -2.800 1.00 93.31 85 TYR A N 1
ATOM 685 C CA . TYR A 1 85 ? 5.603 -4.354 -3.497 1.00 93.31 85 TYR A CA 1
ATOM 686 C C . TYR A 1 85 ? 6.384 -3.305 -2.708 1.00 93.31 85 TYR A C 1
ATOM 688 O O . TYR A 1 85 ? 5.979 -2.144 -2.651 1.00 93.31 85 TYR A O 1
ATOM 696 N N . LYS A 1 86 ? 7.494 -3.708 -2.081 1.00 93.94 86 LYS A N 1
ATOM 697 C CA . LYS A 1 86 ? 8.268 -2.855 -1.164 1.00 93.94 86 LYS A CA 1
ATOM 698 C C . LYS A 1 86 ? 9.552 -2.344 -1.809 1.00 93.94 86 LYS A C 1
ATOM 700 O O . LYS A 1 86 ? 10.217 -3.115 -2.508 1.00 93.94 86 LYS A O 1
ATOM 705 N N . PRO A 1 87 ? 9.941 -1.079 -1.565 1.00 92.62 87 PRO A N 1
ATOM 706 C CA . PRO A 1 87 ? 11.204 -0.560 -2.067 1.00 92.62 87 PRO A CA 1
ATOM 707 C C . PRO A 1 87 ? 12.365 -1.374 -1.489 1.00 92.62 87 PRO A C 1
ATOM 709 O O . PRO A 1 87 ? 12.505 -1.517 -0.279 1.00 92.62 87 PRO A O 1
ATOM 712 N N . THR A 1 88 ? 13.204 -1.901 -2.369 1.00 89.88 88 THR A N 1
ATOM 713 C CA . THR A 1 88 ? 14.398 -2.678 -2.039 1.00 89.88 88 THR A CA 1
ATOM 714 C C . THR A 1 88 ? 15.567 -2.098 -2.820 1.00 89.88 88 THR A C 1
ATOM 716 O O . THR A 1 88 ? 15.460 -1.861 -4.025 1.00 89.88 88 THR A O 1
ATOM 719 N N . GLN A 1 89 ? 16.686 -1.838 -2.145 1.00 86.88 89 GLN A N 1
ATOM 720 C CA . GLN A 1 89 ? 17.916 -1.443 -2.826 1.00 86.88 89 GLN A CA 1
ATOM 721 C C . GLN A 1 89 ? 18.660 -2.692 -3.291 1.00 86.88 89 GLN A C 1
ATOM 723 O O . GLN A 1 89 ? 18.972 -3.568 -2.487 1.00 86.88 89 GLN A O 1
ATOM 728 N N . ILE A 1 90 ? 18.955 -2.763 -4.586 1.00 83.31 90 ILE A N 1
ATOM 729 C CA . ILE A 1 90 ? 19.818 -3.807 -5.151 1.00 83.31 90 ILE A CA 1
ATOM 730 C C . ILE A 1 90 ? 21.277 -3.341 -5.182 1.00 83.31 90 ILE A C 1
ATOM 732 O O . ILE A 1 90 ? 21.563 -2.149 -5.068 1.00 83.31 90 ILE A O 1
ATOM 736 N N . ALA A 1 91 ? 22.209 -4.277 -5.383 1.00 81.56 91 ALA A N 1
ATOM 737 C CA . ALA A 1 91 ? 23.658 -4.035 -5.345 1.00 81.56 91 ALA A CA 1
ATOM 738 C C . ALA A 1 91 ? 24.146 -2.891 -6.259 1.00 81.56 91 ALA A C 1
ATOM 740 O O . ALA A 1 91 ? 25.184 -2.292 -6.000 1.00 81.56 91 ALA A O 1
ATOM 741 N N . THR A 1 92 ? 23.394 -2.552 -7.311 1.00 83.06 92 THR A N 1
ATOM 742 C CA . THR A 1 92 ? 23.705 -1.441 -8.224 1.00 83.06 92 THR A CA 1
ATOM 743 C C . THR A 1 92 ? 23.295 -0.061 -7.688 1.00 83.06 92 THR A C 1
ATOM 745 O O . THR A 1 92 ? 23.372 0.916 -8.428 1.00 83.06 92 THR A O 1
ATOM 748 N N . GLY A 1 93 ? 22.774 0.040 -6.460 1.00 79.38 93 GLY A N 1
ATOM 749 C CA . GLY A 1 93 ? 22.280 1.289 -5.862 1.00 79.38 93 GLY A CA 1
ATOM 750 C C . GLY A 1 93 ? 20.935 1.776 -6.418 1.00 79.38 93 GLY A C 1
ATOM 751 O O . GLY A 1 93 ? 20.485 2.873 -6.094 1.00 79.38 93 GLY A O 1
ATOM 752 N N . ARG A 1 94 ? 20.277 0.975 -7.265 1.00 82.31 94 ARG A N 1
ATOM 753 C CA . ARG A 1 94 ? 18.943 1.269 -7.799 1.00 82.31 94 ARG A CA 1
ATOM 754 C C . ARG A 1 94 ? 17.876 0.750 -6.834 1.00 82.31 94 ARG A C 1
ATOM 756 O O . ARG A 1 94 ? 18.009 -0.347 -6.299 1.00 82.31 94 ARG A O 1
ATOM 763 N N . THR A 1 95 ? 16.793 1.504 -6.669 1.00 84.88 95 THR A N 1
ATOM 764 C CA . THR A 1 95 ? 15.584 1.013 -5.995 1.00 84.88 95 THR A CA 1
ATOM 765 C C . THR A 1 95 ? 14.733 0.214 -6.979 1.00 84.88 95 THR A C 1
ATOM 767 O O . THR A 1 95 ? 14.355 0.716 -8.042 1.00 84.88 95 THR A O 1
ATOM 770 N N . VAL A 1 96 ? 14.428 -1.026 -6.616 1.00 88.56 96 VAL A N 1
ATOM 771 C CA . VAL A 1 96 ? 13.406 -1.873 -7.247 1.00 88.56 96 VAL A CA 1
ATOM 772 C C . VAL A 1 96 ? 12.279 -2.107 -6.248 1.00 88.56 96 VAL A C 1
ATOM 774 O O . VAL A 1 96 ? 12.443 -1.830 -5.061 1.00 88.56 96 VAL A O 1
ATOM 777 N N . TYR A 1 97 ? 11.133 -2.604 -6.707 1.00 92.94 97 TYR A N 1
ATOM 778 C CA . TYR A 1 97 ? 10.060 -2.994 -5.802 1.00 92.94 97 TYR A CA 1
ATOM 779 C C . TYR A 1 97 ? 9.945 -4.511 -5.759 1.00 92.94 97 TYR A C 1
ATOM 781 O O . TYR A 1 97 ? 9.524 -5.126 -6.733 1.00 92.94 97 TYR A O 1
ATOM 789 N N . ALA A 1 98 ? 10.350 -5.115 -4.648 1.00 92.94 98 ALA A N 1
ATOM 790 C CA . ALA A 1 98 ? 10.288 -6.558 -4.465 1.00 92.94 98 ALA A CA 1
ATOM 791 C C . ALA A 1 98 ? 8.900 -6.963 -3.966 1.00 92.94 98 ALA A C 1
ATOM 793 O O . ALA A 1 98 ? 8.322 -6.282 -3.112 1.00 92.94 98 ALA A O 1
ATOM 794 N N . TYR A 1 99 ? 8.368 -8.062 -4.499 1.00 91.75 99 TYR A N 1
ATOM 795 C CA . TYR A 1 99 ? 7.113 -8.619 -4.015 1.00 91.75 99 TYR A CA 1
ATOM 796 C C . TYR A 1 99 ? 7.281 -9.105 -2.570 1.00 91.75 99 TYR A C 1
ATOM 798 O O . TYR A 1 99 ? 8.113 -9.964 -2.277 1.00 91.75 99 TYR A O 1
ATOM 806 N N . GLN A 1 100 ? 6.487 -8.542 -1.668 1.00 92.88 100 GLN A N 1
ATOM 807 C CA . GLN A 1 100 ? 6.465 -8.874 -0.252 1.00 92.88 100 GLN A CA 1
ATOM 808 C C . GLN A 1 100 ? 5.063 -8.606 0.291 1.00 92.88 100 GLN A C 1
ATOM 810 O O . GLN A 1 100 ? 4.624 -7.457 0.399 1.00 92.88 100 GLN A O 1
ATOM 815 N N . LEU A 1 101 ? 4.379 -9.685 0.671 1.00 91.62 101 LEU A N 1
ATOM 816 C CA . LEU A 1 101 ? 3.044 -9.619 1.250 1.00 91.62 101 LEU A CA 1
ATOM 817 C C . LEU A 1 101 ? 3.026 -8.884 2.591 1.00 91.62 101 LEU A C 1
ATOM 819 O O . LEU A 1 101 ? 3.963 -8.977 3.390 1.00 91.62 101 LEU A O 1
ATOM 823 N N . ALA A 1 102 ? 1.912 -8.195 2.835 1.00 92.81 102 ALA A N 1
ATOM 824 C CA . ALA A 1 102 ? 1.619 -7.554 4.107 1.00 92.81 102 ALA A CA 1
ATOM 825 C C . ALA A 1 102 ? 1.682 -8.569 5.262 1.00 92.81 102 ALA A C 1
ATOM 827 O O . ALA A 1 102 ? 1.184 -9.687 5.143 1.00 92.81 102 ALA A O 1
ATOM 828 N N . GLN A 1 103 ? 2.279 -8.159 6.381 1.00 93.25 103 GLN A N 1
ATOM 829 C CA . GLN A 1 103 ? 2.392 -8.945 7.617 1.00 93.25 103 GLN A CA 1
ATOM 830 C C . GLN A 1 103 ? 1.615 -8.252 8.746 1.00 93.25 103 GLN A C 1
ATOM 832 O O . GLN A 1 103 ? 2.147 -7.981 9.820 1.00 93.25 103 GLN A O 1
ATOM 837 N N . LEU A 1 104 ? 0.368 -7.887 8.452 1.00 96.19 104 LEU A N 1
ATOM 838 C CA . LEU A 1 104 ? -0.539 -7.210 9.376 1.00 96.19 104 LEU A CA 1
ATOM 839 C C . LEU A 1 104 ? -1.368 -8.246 10.149 1.00 96.19 104 LEU A C 1
ATOM 841 O O . LEU A 1 104 ? -1.689 -9.310 9.622 1.00 96.19 104 LEU A O 1
ATOM 845 N N . LYS A 1 105 ? -1.723 -7.940 11.396 1.00 97.69 105 LYS A N 1
ATOM 846 C CA . LYS A 1 105 ? -2.523 -8.810 12.274 1.00 97.69 105 LYS A CA 1
ATOM 847 C C . LYS A 1 105 ? -4.002 -8.832 11.892 1.00 97.69 105 LYS A C 1
ATOM 849 O O . LYS A 1 105 ? -4.624 -9.884 11.945 1.00 97.69 105 LYS A O 1
ATOM 854 N N . HIS A 1 106 ? -4.545 -7.684 11.504 1.00 98.25 106 HIS A N 1
ATOM 855 C CA . HIS A 1 106 ? -5.970 -7.454 11.272 1.00 98.25 106 HIS A CA 1
ATOM 856 C C . HIS A 1 106 ? -6.358 -7.451 9.789 1.00 98.25 106 HIS A C 1
ATOM 858 O O . HIS A 1 106 ? -7.506 -7.163 9.457 1.00 98.25 106 HIS A O 1
ATOM 864 N N . PHE A 1 107 ? -5.417 -7.746 8.888 1.00 98.31 107 PHE A N 1
ATOM 865 C CA . PHE A 1 107 ? -5.643 -7.738 7.444 1.00 98.31 107 PHE A CA 1
ATOM 866 C C . PHE A 1 107 ? -5.057 -8.991 6.804 1.00 98.31 107 PHE A C 1
ATOM 868 O O . PHE A 1 107 ? -3.844 -9.111 6.624 1.00 98.31 107 PHE A O 1
ATOM 875 N N . LYS A 1 108 ? -5.931 -9.921 6.427 1.00 97.81 108 LYS A N 1
ATOM 876 C CA . LYS A 1 108 ? -5.563 -11.200 5.824 1.00 97.81 108 LYS A CA 1
ATOM 877 C C . LYS A 1 108 ? -5.787 -11.149 4.319 1.00 97.81 108 LYS A C 1
ATOM 879 O O . LYS A 1 108 ? -6.904 -10.908 3.882 1.00 97.81 108 LYS A O 1
ATOM 884 N N . LEU A 1 109 ? -4.757 -11.411 3.514 1.00 97.69 109 LEU A N 1
ATOM 885 C CA . LEU A 1 109 ? -4.932 -11.537 2.064 1.00 97.69 109 LEU A CA 1
ATOM 886 C C . LEU A 1 109 ? -5.857 -12.725 1.754 1.00 97.69 109 LEU A C 1
ATOM 888 O O . LEU A 1 109 ? -5.585 -13.847 2.182 1.00 97.69 109 LEU A O 1
ATOM 892 N N . VAL A 1 110 ? -6.929 -12.474 1.005 1.00 97.81 110 VAL A N 1
ATOM 893 C CA . VAL A 1 110 ? -7.904 -13.498 0.586 1.00 97.81 110 VAL A CA 1
ATOM 894 C C . VAL A 1 110 ? -8.011 -13.640 -0.928 1.00 97.81 110 VAL A C 1
ATOM 896 O O . VAL A 1 110 ? -8.513 -14.651 -1.410 1.00 97.81 110 VAL A O 1
ATOM 899 N N . TYR A 1 111 ? -7.518 -12.658 -1.682 1.00 96.75 111 TYR A N 1
ATOM 900 C CA . TYR A 1 111 ? -7.436 -12.727 -3.135 1.00 96.75 111 TYR A CA 1
ATOM 901 C C . TYR A 1 111 ? -6.291 -11.860 -3.653 1.00 96.75 111 TYR A C 1
ATOM 903 O O . TYR A 1 111 ? -6.100 -10.737 -3.186 1.00 96.75 111 TYR A O 1
ATOM 911 N N . GLU A 1 112 ? -5.587 -12.348 -4.665 1.00 94.00 112 GLU A N 1
ATOM 912 C CA . GLU A 1 112 ? -4.674 -11.556 -5.480 1.00 94.00 112 GLU A CA 1
ATOM 913 C C . GLU A 1 112 ? -4.869 -11.894 -6.955 1.00 94.00 112 GLU A C 1
ATOM 915 O O . GLU A 1 112 ? -5.133 -13.042 -7.307 1.00 94.00 112 GLU A O 1
ATOM 920 N N . SER A 1 113 ? -4.741 -10.894 -7.825 1.00 91.81 113 SER A N 1
ATOM 921 C CA . SER A 1 113 ? -4.613 -11.136 -9.261 1.00 91.81 113 SER A CA 1
ATOM 922 C C . SER A 1 113 ? -3.394 -12.018 -9.538 1.00 91.81 113 SER A C 1
ATOM 924 O O . SER A 1 113 ? -2.275 -11.650 -9.181 1.00 91.81 113 SER A O 1
ATOM 926 N N . ASP A 1 114 ? -3.597 -13.141 -10.220 1.00 83.94 114 ASP A N 1
ATOM 927 C CA . ASP A 1 114 ? -2.570 -14.143 -10.484 1.00 83.94 114 ASP A CA 1
ATOM 928 C C . ASP A 1 114 ? -2.249 -14.300 -11.981 1.00 83.94 114 ASP A C 1
ATOM 930 O O . ASP A 1 114 ? -2.767 -13.606 -12.861 1.00 83.94 114 ASP A O 1
ATOM 934 N N . ARG A 1 115 ? -1.266 -15.159 -12.266 1.00 74.00 115 ARG A N 1
ATOM 935 C CA . ARG A 1 115 ? -0.742 -15.391 -13.617 1.00 74.00 115 ARG A CA 1
ATOM 936 C C . ARG A 1 115 ? -1.676 -16.307 -14.427 1.00 74.00 115 ARG A C 1
ATOM 938 O O . ARG A 1 115 ? -2.264 -17.214 -13.852 1.00 74.00 115 ARG A O 1
ATOM 945 N N . PRO A 1 116 ? -1.698 -16.190 -15.771 1.00 75.31 116 PRO A N 1
ATOM 946 C CA . PRO A 1 116 ? -0.842 -15.344 -16.601 1.00 75.31 116 PRO A CA 1
ATOM 947 C C . PRO A 1 116 ? -1.289 -13.880 -16.622 1.00 75.31 116 PRO A C 1
ATOM 949 O O . PRO A 1 116 ? -2.443 -13.555 -16.874 1.00 75.31 116 PRO A O 1
ATOM 952 N N . TYR A 1 117 ? -0.328 -12.984 -16.413 1.00 73.50 117 TYR A N 1
ATOM 953 C CA . TYR A 1 117 ? -0.573 -11.551 -16.421 1.00 73.50 117 TYR A CA 1
ATOM 954 C C . TYR A 1 117 ? -0.776 -11.038 -17.852 1.00 73.50 117 TYR A C 1
ATOM 956 O O . TYR A 1 117 ? 0.176 -10.939 -18.624 1.00 73.50 117 TYR A O 1
ATOM 964 N N . SER A 1 118 ? -2.013 -10.690 -18.201 1.00 78.81 118 SER A N 1
ATOM 965 C CA . SER A 1 118 ? -2.368 -10.039 -19.473 1.00 78.81 118 SER A CA 1
ATOM 966 C C . SER A 1 118 ? -2.605 -8.530 -19.331 1.00 78.81 118 SER A C 1
ATOM 968 O O . SER A 1 118 ? -3.077 -7.880 -20.261 1.00 78.81 118 SER A O 1
ATOM 970 N N . SER A 1 119 ? -2.332 -7.981 -18.148 1.00 85.25 119 SER A N 1
ATOM 971 C CA . SER A 1 119 ? -2.644 -6.610 -17.754 1.00 85.25 119 SER A CA 1
ATOM 972 C C . SER A 1 119 ? -1.479 -6.000 -16.974 1.00 85.25 119 SER A C 1
ATOM 974 O O . SER A 1 119 ? -0.599 -6.708 -16.492 1.00 85.25 119 SER A O 1
ATOM 976 N N . PHE A 1 120 ? -1.486 -4.679 -16.821 1.00 91.69 120 PHE A N 1
ATOM 977 C CA . PHE A 1 120 ? -0.625 -3.969 -15.869 1.00 91.69 120 PHE A CA 1
ATOM 978 C C . PHE A 1 120 ? -1.364 -3.579 -14.590 1.00 91.69 120 PHE A C 1
ATOM 980 O O . PHE A 1 120 ? -0.788 -2.896 -13.754 1.00 91.69 120 PHE A O 1
ATOM 987 N N . ALA A 1 121 ? -2.631 -3.968 -14.468 1.00 93.62 121 ALA A N 1
ATOM 988 C CA . ALA A 1 121 ? -3.574 -3.539 -13.450 1.00 93.62 121 ALA A CA 1
ATOM 989 C C . ALA A 1 121 ? -3.966 -4.741 -12.582 1.00 93.62 121 ALA A C 1
ATOM 991 O O . ALA A 1 121 ? -4.587 -5.681 -13.082 1.00 93.62 121 ALA A O 1
ATOM 992 N N . TYR A 1 122 ? -3.588 -4.701 -11.305 1.00 94.06 122 TYR A N 1
ATOM 993 C CA . TYR A 1 122 ? -3.687 -5.821 -10.371 1.00 94.06 122 TYR A CA 1
ATOM 994 C C . TYR A 1 122 ? -4.447 -5.412 -9.121 1.00 94.06 122 TYR A C 1
ATOM 996 O O . TYR A 1 122 ? -4.361 -4.268 -8.675 1.00 94.06 122 TYR A O 1
ATOM 1004 N N . VAL A 1 123 ? -5.179 -6.359 -8.546 1.00 95.94 123 VAL A N 1
ATOM 1005 C CA . VAL A 1 123 ? -5.950 -6.151 -7.322 1.00 95.94 123 VAL A CA 1
ATOM 1006 C C . VAL A 1 123 ? -5.571 -7.171 -6.264 1.00 95.94 123 VAL A C 1
ATOM 1008 O O . VAL A 1 123 ? -5.414 -8.357 -6.547 1.00 95.94 123 VAL A O 1
ATOM 1011 N N . TYR A 1 124 ? -5.466 -6.683 -5.035 1.00 96.75 124 TYR A N 1
ATOM 1012 C CA . TYR A 1 124 ? -5.215 -7.462 -3.831 1.00 96.75 124 TYR A CA 1
ATOM 1013 C C . TYR A 1 124 ? -6.336 -7.164 -2.849 1.00 96.75 124 TYR A C 1
ATOM 1015 O O . TYR A 1 124 ? -6.601 -6.000 -2.554 1.00 96.75 124 TYR A O 1
ATOM 1023 N N . ILE A 1 125 ? -7.022 -8.195 -2.371 1.00 98.44 125 ILE A N 1
ATOM 1024 C CA . ILE A 1 125 ? -8.151 -8.046 -1.455 1.00 98.44 125 ILE A CA 1
ATOM 1025 C C . ILE A 1 125 ? -7.762 -8.647 -0.114 1.00 98.44 125 ILE A C 1
ATOM 1027 O O . ILE A 1 125 ? -7.404 -9.824 -0.020 1.00 98.44 125 ILE A O 1
ATOM 1031 N N . TYR A 1 126 ? -7.865 -7.824 0.922 1.00 98.56 126 TYR A N 1
ATOM 1032 C CA . TYR A 1 126 ? -7.603 -8.184 2.304 1.00 98.56 126 TYR A CA 1
ATOM 1033 C C . TYR A 1 126 ? -8.915 -8.232 3.080 1.00 98.56 126 TYR A C 1
ATOM 1035 O O . TYR A 1 126 ? -9.654 -7.252 3.093 1.00 98.56 126 TYR A O 1
ATOM 1043 N N . GLU A 1 127 ? -9.196 -9.351 3.732 1.00 98.62 127 GLU A N 1
ATOM 1044 C CA . GLU A 1 127 ? -10.257 -9.488 4.726 1.00 98.62 127 GLU A CA 1
ATOM 1045 C C . GLU A 1 127 ? -9.813 -8.844 6.045 1.00 98.62 127 GLU A C 1
ATOM 1047 O O . GLU A 1 127 ? -8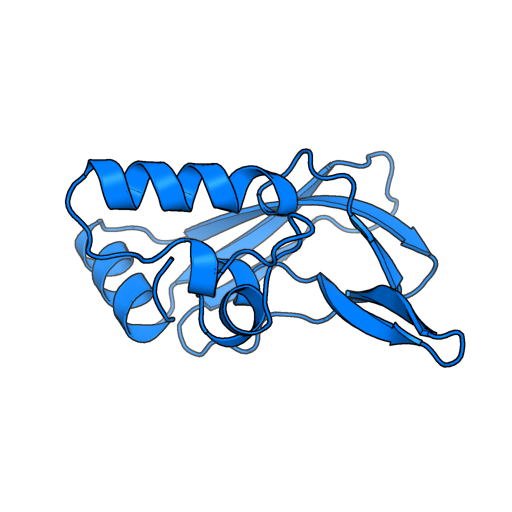.667 -9.009 6.476 1.00 98.62 127 GLU A O 1
ATOM 1052 N N . ILE A 1 128 ? -10.725 -8.111 6.684 1.00 98.50 128 ILE A N 1
ATOM 1053 C CA . ILE A 1 128 ? -10.507 -7.519 8.003 1.00 98.50 128 ILE A CA 1
ATOM 1054 C C . ILE A 1 128 ? -10.857 -8.559 9.068 1.00 98.50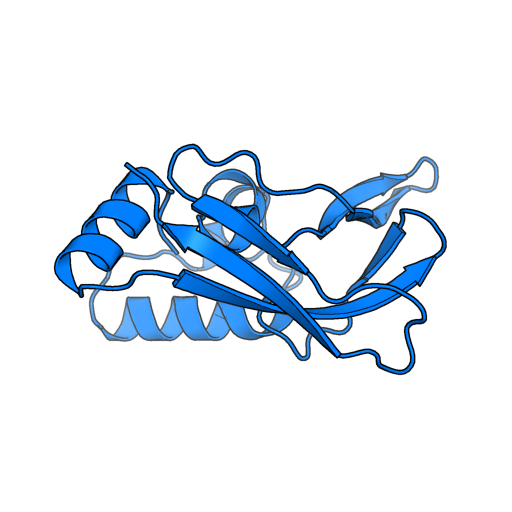 128 ILE A C 1
ATOM 1056 O O . ILE A 1 128 ? -12.016 -8.960 9.179 1.00 98.50 128 ILE A O 1
ATOM 1060 N N . VAL A 1 129 ? -9.864 -8.966 9.858 1.00 97.50 129 VAL A N 1
ATOM 1061 C CA . VAL A 1 129 ? -9.978 -10.040 10.861 1.00 97.50 129 VAL A CA 1
ATOM 1062 C C . VAL A 1 129 ? -9.694 -9.530 12.278 1.00 97.50 129 VAL A C 1
ATOM 1064 O O . VAL A 1 129 ? -8.954 -8.558 12.463 1.00 97.50 129 VAL A O 1
ATOM 1067 N N . ASP A 1 130 ? -10.316 -10.172 13.270 1.00 91.88 130 ASP A N 1
ATOM 1068 C CA . ASP A 1 130 ? -10.187 -9.835 14.697 1.00 91.88 130 ASP A CA 1
ATOM 1069 C C . ASP A 1 130 ? -8.912 -10.418 15.331 1.00 91.88 130 ASP A C 1
ATOM 1071 O O . ASP A 1 130 ? -8.559 -11.581 15.020 1.00 91.88 130 ASP A O 1
#

pLDDT: mean 93.18, std 5.62, range [73.5, 98.69]